Protein AF-A0A498EZ48-F1 (afdb_monomer)

Sequence (146 aa):
IIVFLYNQMVKFIHKWMYNDSATQIIFSLLLPFSCYLIAERIGVSGILAAVSAGMMIGQSKVNRSMPLVRLRTNNIWEMLEFVFNGMVFILLGLQLPGILNFTVGQTGIDHSISLETLLAYVVIIYFSLIAVRLIWLWLMKVGSAT

Radius of gyration: 22.35 Å; Cα contacts (8 Å, |Δi|>4): 51; chains: 1; bounding box: 39×47×64 Å

Secondary structure (DSSP, 8-state):
-HHHHHHHHHHHHHHHS---HHHHHHHHHHHHHHHHHHHHHTTS-HHHHHHHHHHHHHH-GGGGS-HHHHHHHHHHHHHHHHHHHHHHHHHHHHHHHHHHHHHHHHTTT-TT--HHHHHHHHHHHHHHHHHHHHHHHHHHHHHT--

Mean predicted aligned error: 11.54 Å

Nearest PDB structures (foldseek):
  8xq7-assembly1_B  TM=8.149E-01  e=3.031E-01  Strongylocentrotus purpuratus
  8xq4-assembly1_A  TM=7.112E-01  e=5.032E-01  Strongylocentrotus purpuratus

Structure (mmCIF, N/CA/C/O backbone):
data_AF-A0A498EZ48-F1
#
_entry.id   AF-A0A498EZ48-F1
#
loop_
_atom_site.group_PDB
_atom_site.id
_atom_site.type_symbol
_atom_site.label_atom_id
_atom_site.label_alt_id
_atom_site.label_comp_id
_atom_site.label_asym_id
_atom_site.label_entity_id
_atom_site.label_seq_id
_atom_site.pdbx_PDB_ins_code
_atom_site.Cartn_x
_atom_site.Cartn_y
_atom_site.Cartn_z
_atom_site.occupancy
_atom_site.B_iso_or_equiv
_atom_site.auth_seq_id
_atom_site.auth_comp_id
_atom_site.auth_asym_id
_atom_site.auth_atom_id
_atom_site.pdbx_PDB_model_num
ATOM 1 N N . ILE A 1 1 ? -22.309 -5.482 2.441 1.00 61.81 1 ILE A N 1
ATOM 2 C CA . ILE A 1 1 ? -23.104 -6.218 3.461 1.00 61.81 1 ILE A CA 1
ATOM 3 C C . ILE A 1 1 ? -22.223 -7.028 4.407 1.00 61.81 1 ILE A C 1
ATOM 5 O O . ILE A 1 1 ? -22.272 -6.744 5.593 1.00 61.81 1 ILE A O 1
ATOM 9 N N . ILE A 1 2 ? -21.369 -7.934 3.912 1.00 63.12 2 ILE A N 1
ATOM 10 C CA . ILE A 1 2 ? -20.455 -8.757 4.741 1.00 63.12 2 ILE A CA 1
ATOM 11 C C . ILE A 1 2 ? -19.599 -7.889 5.678 1.00 63.12 2 ILE A C 1
ATOM 13 O O . ILE A 1 2 ? -19.605 -8.075 6.891 1.00 63.12 2 ILE A O 1
ATOM 17 N N . VAL A 1 3 ? -18.964 -6.858 5.122 1.00 62.78 3 VAL A N 1
ATOM 18 C CA . VAL A 1 3 ? -18.154 -5.892 5.876 1.00 62.78 3 VAL A CA 1
ATOM 19 C C . VAL A 1 3 ? -18.965 -5.131 6.926 1.00 62.78 3 VAL A C 1
ATOM 21 O O . VAL A 1 3 ? -18.498 -4.904 8.038 1.00 62.78 3 VAL A O 1
ATOM 24 N N . PHE A 1 4 ? -20.199 -4.755 6.589 1.00 64.75 4 PHE A N 1
ATOM 25 C CA . PHE A 1 4 ? -21.075 -4.012 7.488 1.00 64.75 4 PHE A CA 1
ATOM 26 C C . PHE A 1 4 ? -21.515 -4.870 8.679 1.00 64.75 4 PHE A C 1
ATOM 28 O O . PHE A 1 4 ? -21.425 -4.418 9.817 1.00 64.75 4 PHE A O 1
ATOM 35 N N . LEU A 1 5 ? -21.917 -6.120 8.425 1.00 61.97 5 LEU A N 1
ATOM 36 C CA . LEU A 1 5 ? -22.288 -7.087 9.461 1.00 61.97 5 LEU A CA 1
ATOM 37 C C . LEU A 1 5 ? -21.113 -7.407 10.390 1.00 61.97 5 LEU A C 1
ATOM 39 O O . LEU A 1 5 ? -21.273 -7.417 11.608 1.00 61.97 5 LEU A O 1
ATOM 43 N N . TYR A 1 6 ? -19.923 -7.616 9.828 1.00 63.22 6 TYR A N 1
ATOM 44 C CA . TYR A 1 6 ? -18.739 -7.935 10.619 1.00 63.22 6 TYR A CA 1
ATOM 45 C C . TYR A 1 6 ? -18.259 -6.732 11.447 1.00 63.22 6 TYR A C 1
ATOM 47 O O . TYR A 1 6 ? -17.971 -6.869 12.633 1.00 63.22 6 TYR A O 1
ATOM 55 N N . ASN A 1 7 ? -18.258 -5.523 10.874 1.00 63.94 7 ASN A N 1
ATOM 56 C CA . ASN A 1 7 ? -17.933 -4.299 11.612 1.00 63.94 7 ASN A CA 1
ATOM 57 C C . ASN A 1 7 ? -18.960 -4.020 12.728 1.00 63.94 7 ASN A C 1
ATOM 59 O O . ASN A 1 7 ? -18.596 -3.570 13.813 1.00 63.94 7 ASN A O 1
ATOM 63 N N . GLN A 1 8 ? -20.238 -4.349 12.506 1.00 65.38 8 GLN A N 1
ATOM 64 C CA . GLN A 1 8 ? -21.266 -4.291 13.546 1.00 65.38 8 GLN A CA 1
ATOM 65 C C . GLN A 1 8 ? -20.981 -5.290 14.681 1.00 65.38 8 GLN A C 1
ATOM 67 O O . GLN A 1 8 ? -21.083 -4.908 15.846 1.00 65.38 8 GLN A O 1
ATOM 72 N N . MET A 1 9 ? -20.550 -6.523 14.372 1.00 57.41 9 MET A N 1
ATOM 73 C CA . MET A 1 9 ? -20.118 -7.490 15.393 1.00 57.41 9 MET A CA 1
ATOM 74 C C . MET A 1 9 ? -18.893 -7.005 16.171 1.00 57.41 9 MET A C 1
ATOM 76 O O . MET A 1 9 ? -18.895 -7.062 17.396 1.00 57.41 9 MET A O 1
ATOM 80 N N . VAL A 1 10 ? -17.873 -6.466 15.499 1.00 64.38 10 VAL A N 1
ATOM 81 C CA . VAL A 1 10 ? -16.657 -5.973 16.168 1.00 64.38 10 VAL A CA 1
ATOM 82 C C . VAL A 1 10 ? -16.941 -4.758 17.049 1.00 64.38 10 VAL A C 1
ATOM 84 O O . VAL A 1 10 ? -16.365 -4.656 18.131 1.00 64.38 10 VAL A O 1
ATOM 87 N N . LYS A 1 11 ? -17.866 -3.873 16.656 1.00 64.75 11 LYS A N 1
ATOM 88 C CA . LYS A 1 11 ? -18.358 -2.790 17.527 1.00 64.75 11 LYS A CA 1
ATOM 89 C C . LYS A 1 11 ? -19.097 -3.325 18.751 1.00 64.75 11 LYS A C 1
ATOM 91 O O . LYS A 1 11 ? -18.943 -2.779 19.840 1.00 64.75 11 LYS A O 1
ATOM 96 N N . PHE A 1 12 ? -19.881 -4.388 18.582 1.00 63.44 12 PHE A N 1
ATOM 97 C CA . PHE A 1 12 ? -20.588 -5.040 19.683 1.00 63.44 12 PHE A CA 1
ATOM 98 C C . PHE A 1 12 ? -19.609 -5.697 20.668 1.00 63.44 12 PHE A C 1
ATOM 100 O O . PHE A 1 12 ? -19.739 -5.517 21.876 1.00 63.44 12 PHE A O 1
ATOM 107 N N . ILE A 1 13 ? -18.573 -6.359 20.145 1.00 61.41 13 ILE A N 1
ATOM 108 C CA . ILE A 1 13 ? -17.482 -6.962 20.919 1.00 61.41 13 ILE A CA 1
ATOM 109 C C . ILE A 1 13 ? -16.651 -5.883 21.627 1.00 61.41 13 ILE A C 1
ATOM 111 O O . ILE A 1 13 ? -16.371 -6.028 22.807 1.00 61.41 13 ILE A O 1
ATOM 115 N N . HIS A 1 14 ? -16.332 -4.759 20.974 1.00 61.06 14 HIS A N 1
ATOM 116 C CA . HIS A 1 14 ? -15.647 -3.620 21.609 1.00 61.06 14 HIS A CA 1
ATOM 117 C C . HIS A 1 14 ? -16.454 -2.988 22.744 1.00 61.06 14 HIS A C 1
ATOM 119 O O . HIS A 1 14 ? -15.877 -2.476 23.697 1.00 61.06 14 HIS A O 1
ATOM 125 N N . LYS A 1 15 ? -17.788 -3.005 22.650 1.00 61.78 15 LYS A N 1
ATOM 126 C CA . LYS A 1 15 ? -18.659 -2.518 23.725 1.00 61.78 15 LYS A CA 1
ATOM 127 C C . LYS A 1 15 ? -18.676 -3.472 24.927 1.00 61.78 15 LYS A C 1
ATOM 129 O O . LYS A 1 15 ? -18.931 -3.025 26.040 1.00 61.78 15 LYS A O 1
ATOM 134 N N . TRP A 1 16 ? -18.422 -4.761 24.699 1.00 56.22 16 TRP A N 1
ATOM 135 C CA . TRP A 1 16 ? -18.387 -5.805 25.728 1.00 56.22 16 TRP A CA 1
ATOM 136 C C . TRP A 1 16 ? -16.985 -6.068 26.298 1.00 56.22 16 TRP A C 1
ATOM 138 O O . TRP A 1 16 ? -16.865 -6.518 27.434 1.00 56.22 16 TRP A O 1
ATOM 148 N N . MET A 1 17 ? -15.928 -5.785 25.535 1.00 55.75 17 MET A N 1
ATOM 149 C CA . MET A 1 17 ? -14.549 -6.102 25.891 1.00 55.75 17 MET A CA 1
ATOM 150 C C . MET A 1 17 ? -13.818 -4.856 26.395 1.00 55.75 17 MET A C 1
ATOM 152 O O . MET A 1 17 ? -13.615 -3.874 25.684 1.00 55.75 17 MET A O 1
ATOM 156 N N . TYR A 1 18 ? -13.441 -4.914 27.665 1.00 50.88 18 TYR A N 1
ATOM 157 C CA . TYR A 1 18 ? -12.792 -3.851 28.417 1.00 50.88 18 TYR A CA 1
ATOM 158 C C . TYR A 1 18 ? -11.415 -3.462 27.828 1.00 50.88 18 TYR A C 1
ATOM 160 O O . TYR A 1 18 ? -10.454 -4.216 27.907 1.00 50.88 18 TYR A O 1
ATOM 168 N N . ASN A 1 19 ? -11.346 -2.262 27.242 1.00 59.97 19 ASN A N 1
ATOM 169 C CA . ASN A 1 19 ? -10.259 -1.266 27.290 1.00 59.97 19 ASN A CA 1
ATOM 170 C C . ASN A 1 19 ? -8.773 -1.620 27.001 1.00 59.97 19 ASN A C 1
ATOM 172 O O . ASN A 1 19 ? -7.919 -0.774 27.272 1.00 59.97 19 ASN A O 1
ATOM 176 N N . ASP A 1 20 ? -8.417 -2.768 26.415 1.00 67.88 20 ASP A N 1
ATOM 177 C CA . ASP A 1 20 ? -7.022 -3.022 25.998 1.00 67.88 20 ASP A CA 1
ATOM 178 C C . ASP A 1 20 ? -6.742 -2.585 24.546 1.00 67.88 20 ASP A C 1
ATOM 180 O O . ASP A 1 20 ? -7.303 -3.115 23.584 1.00 67.88 20 ASP A O 1
ATOM 184 N N . SER A 1 21 ? -5.817 -1.633 24.387 1.00 67.19 21 SER A N 1
ATOM 185 C CA . SER A 1 21 ? -5.386 -1.079 23.095 1.00 67.19 21 SER A CA 1
ATOM 186 C C . SER A 1 21 ? -4.775 -2.135 22.167 1.00 67.19 21 SER A C 1
ATOM 188 O O . SER A 1 21 ? -4.971 -2.062 20.954 1.00 67.19 21 SER A O 1
ATOM 190 N N . ALA A 1 22 ? -4.055 -3.124 22.711 1.00 72.56 22 ALA A N 1
ATOM 191 C CA . ALA A 1 22 ? -3.423 -4.175 21.909 1.00 72.56 22 ALA A CA 1
ATOM 192 C C . ALA A 1 22 ? -4.470 -5.045 21.203 1.00 72.56 22 ALA A C 1
ATOM 194 O O . ALA A 1 22 ? -4.350 -5.348 20.015 1.00 72.56 22 ALA A O 1
ATOM 195 N N . THR A 1 23 ? -5.550 -5.363 21.914 1.00 74.56 23 THR A N 1
ATOM 196 C CA . THR A 1 23 ? -6.662 -6.139 21.368 1.00 74.56 23 THR A CA 1
ATOM 197 C C . THR A 1 23 ? -7.349 -5.378 20.230 1.00 74.56 23 THR A C 1
ATOM 199 O O . THR A 1 23 ? -7.590 -5.952 19.169 1.00 74.56 23 THR A O 1
ATOM 202 N N . GLN A 1 24 ? -7.576 -4.067 20.379 1.00 71.44 24 GLN A N 1
ATOM 203 C CA . GLN A 1 24 ? -8.184 -3.249 19.317 1.00 71.44 24 GLN A CA 1
ATOM 204 C C . GLN A 1 24 ? -7.360 -3.260 18.023 1.00 71.44 24 GLN A C 1
ATOM 206 O O . GLN A 1 24 ? -7.918 -3.396 16.934 1.00 71.44 24 GLN A O 1
ATOM 211 N N . ILE A 1 25 ? -6.033 -3.160 18.139 1.00 75.25 25 ILE A N 1
ATOM 212 C CA . ILE A 1 25 ? -5.110 -3.215 17.000 1.00 75.25 25 ILE A CA 1
ATOM 213 C C . ILE A 1 25 ? -5.208 -4.568 16.291 1.00 75.25 25 ILE A C 1
ATOM 215 O O . ILE A 1 25 ? -5.363 -4.606 15.070 1.00 75.25 25 ILE A O 1
ATOM 219 N N . ILE A 1 26 ? -5.160 -5.673 17.042 1.00 80.38 26 ILE A N 1
ATOM 220 C CA . ILE A 1 26 ? -5.228 -7.025 16.472 1.00 80.38 26 ILE A CA 1
ATOM 221 C C . ILE A 1 26 ? -6.543 -7.219 15.711 1.00 80.38 26 ILE A C 1
ATOM 223 O O . ILE A 1 26 ? -6.526 -7.676 14.571 1.00 80.38 26 ILE A O 1
ATOM 227 N N . PHE A 1 27 ? -7.680 -6.815 16.285 1.00 77.31 27 PHE A N 1
ATOM 228 C CA . PHE A 1 27 ? -8.972 -6.896 15.594 1.00 77.31 27 PHE A CA 1
ATOM 229 C C . PHE A 1 27 ? -9.038 -6.002 14.353 1.00 77.31 27 PHE A C 1
ATOM 231 O O . PHE A 1 27 ? -9.623 -6.406 13.349 1.00 77.31 27 PHE A O 1
ATOM 238 N N . SER A 1 28 ? -8.427 -4.817 14.401 1.00 76.38 28 SER A N 1
ATOM 239 C CA . SER A 1 28 ? -8.350 -3.901 13.259 1.00 76.38 28 SER A CA 1
ATOM 240 C C . SER A 1 28 ? -7.578 -4.517 12.087 1.00 76.38 28 SER A C 1
ATOM 242 O O . SER A 1 28 ? -8.004 -4.399 10.939 1.00 76.38 28 SER A O 1
ATOM 244 N N . LEU A 1 29 ? -6.502 -5.256 12.377 1.00 82.88 29 LEU A N 1
ATOM 245 C CA . LEU A 1 29 ? -5.737 -5.999 11.373 1.00 82.88 29 LEU A CA 1
ATOM 246 C C . LEU A 1 29 ? -6.462 -7.250 10.889 1.00 82.88 29 LEU A C 1
ATOM 248 O O . LEU A 1 29 ? -6.438 -7.543 9.701 1.00 82.88 29 LEU A O 1
ATOM 252 N N . LEU A 1 30 ? -7.134 -7.977 11.778 1.00 85.88 30 LEU A N 1
ATOM 253 C CA . LEU A 1 30 ? -7.802 -9.241 11.462 1.00 85.88 30 LEU A CA 1
ATOM 254 C C . LEU A 1 30 ? -9.095 -9.046 10.649 1.00 85.88 30 LEU A C 1
ATOM 256 O O . LEU A 1 30 ? -9.532 -9.955 9.939 1.00 85.88 30 LEU A O 1
ATOM 260 N N . LEU A 1 31 ? -9.707 -7.861 10.726 1.00 83.25 31 LEU A N 1
ATOM 261 C CA . LEU A 1 31 ? -10.983 -7.542 10.084 1.00 83.25 31 LEU A CA 1
ATOM 262 C C . LEU A 1 31 ? -10.932 -7.591 8.539 1.00 83.25 31 LEU A C 1
ATOM 264 O O . LEU A 1 31 ? -11.769 -8.296 7.963 1.00 83.25 31 LEU A O 1
ATOM 268 N N . PRO A 1 32 ? -9.967 -6.950 7.848 1.00 86.06 32 PRO A N 1
ATOM 269 C CA . PRO A 1 32 ? -9.786 -7.100 6.402 1.00 86.06 32 PRO A CA 1
ATOM 270 C C . PRO A 1 32 ? -9.565 -8.554 5.961 1.00 86.06 32 PRO A C 1
ATOM 272 O O . PRO A 1 32 ? -10.221 -9.008 5.024 1.00 86.06 32 PRO A O 1
ATOM 275 N N . PHE A 1 33 ? -8.707 -9.308 6.662 1.00 88.50 33 PHE A N 1
ATOM 276 C CA . PHE A 1 33 ? -8.412 -10.711 6.328 1.00 88.50 33 PHE A CA 1
ATOM 277 C C . PHE A 1 33 ? -9.623 -11.627 6.518 1.00 88.50 33 PHE A C 1
ATOM 279 O O . PHE A 1 33 ? -9.891 -12.496 5.691 1.00 88.50 33 PHE A O 1
ATOM 286 N N . SER A 1 34 ? -10.402 -11.406 7.575 1.00 88.75 34 SER A N 1
ATOM 287 C CA . SER A 1 34 ? -11.628 -12.173 7.812 1.00 88.75 34 SER A CA 1
ATOM 288 C C . SER A 1 34 ? -12.658 -11.913 6.715 1.00 88.75 34 SER A C 1
ATOM 290 O O . SER A 1 34 ? -13.246 -12.851 6.181 1.00 88.75 34 SER A O 1
ATOM 292 N N . CYS A 1 35 ? -12.836 -10.647 6.320 1.00 87.94 35 CYS A N 1
ATOM 293 C CA . CYS A 1 35 ? -13.738 -10.286 5.225 1.00 87.94 35 CYS A CA 1
ATOM 294 C C . CYS A 1 35 ? -13.301 -10.904 3.892 1.00 87.94 35 CYS A C 1
ATOM 296 O O . CYS A 1 35 ? -14.162 -11.368 3.146 1.00 87.94 35 CYS A O 1
ATOM 298 N N . TYR A 1 36 ? -11.992 -10.950 3.617 1.00 90.50 36 TYR A N 1
ATOM 299 C CA . TYR A 1 36 ? -11.436 -11.614 2.437 1.00 90.50 36 TYR A CA 1
ATOM 300 C C . TYR A 1 36 ? -11.841 -13.093 2.380 1.00 90.50 36 TYR A C 1
ATOM 302 O O . TYR A 1 36 ? -12.466 -13.527 1.413 1.00 90.50 36 TYR A O 1
ATOM 310 N N . LEU A 1 37 ? -11.547 -13.851 3.443 1.00 91.38 37 LEU A N 1
ATOM 311 C CA . LEU A 1 37 ? -11.792 -15.296 3.488 1.00 91.38 37 LEU A CA 1
ATOM 312 C C . LEU A 1 37 ? -13.285 -15.637 3.415 1.00 91.38 37 LEU A C 1
ATOM 314 O O . LEU A 1 37 ? -13.674 -16.607 2.765 1.00 91.38 37 LEU A O 1
ATOM 318 N N . ILE A 1 38 ? -14.131 -14.845 4.079 1.00 88.69 38 ILE A N 1
ATOM 319 C CA . ILE A 1 38 ? -15.587 -15.025 4.032 1.00 88.69 38 ILE A CA 1
ATOM 320 C C . ILE A 1 38 ? -16.106 -14.766 2.615 1.00 88.69 38 ILE A C 1
ATOM 322 O O . ILE A 1 38 ? -16.941 -15.521 2.122 1.00 88.69 38 ILE A O 1
ATOM 326 N N . ALA A 1 39 ? -15.618 -13.715 1.955 1.00 90.88 39 ALA A N 1
ATOM 327 C CA . ALA A 1 39 ? -16.046 -13.370 0.607 1.00 90.88 39 ALA A CA 1
ATOM 328 C C . ALA A 1 39 ? -15.638 -14.434 -0.422 1.00 90.88 39 ALA A C 1
ATOM 330 O O . ALA A 1 39 ? -16.482 -14.837 -1.223 1.00 90.88 39 ALA A O 1
ATOM 331 N N . GLU A 1 40 ? -14.415 -14.965 -0.347 1.00 91.88 40 GLU A N 1
ATOM 332 C CA . GLU A 1 40 ? -14.000 -16.054 -1.241 1.00 91.88 40 GLU A CA 1
ATOM 333 C C . GLU A 1 40 ? -14.850 -17.315 -1.067 1.00 91.88 40 GLU A C 1
ATOM 335 O O . GLU A 1 40 ? -15.247 -17.928 -2.056 1.00 91.88 40 GLU A O 1
ATOM 340 N N . ARG A 1 41 ? -15.219 -17.671 0.170 1.00 92.38 41 ARG A N 1
ATOM 341 C CA . ARG A 1 41 ? -16.098 -18.827 0.426 1.00 92.38 41 ARG A CA 1
ATOM 342 C C . ARG A 1 41 ? -17.493 -18.687 -0.183 1.00 92.38 41 ARG A C 1
ATOM 344 O O . ARG A 1 41 ? -18.140 -19.697 -0.432 1.00 92.38 41 ARG A O 1
ATOM 351 N N . ILE A 1 42 ? -17.960 -17.459 -0.393 1.00 91.31 42 ILE A N 1
ATOM 352 C CA . ILE A 1 42 ? -19.281 -17.157 -0.964 1.00 91.31 42 ILE A CA 1
ATOM 353 C C . ILE A 1 42 ? -19.174 -16.903 -2.486 1.00 91.31 42 ILE A C 1
ATOM 355 O O . ILE A 1 42 ? -20.176 -16.656 -3.149 1.00 91.31 42 ILE A O 1
ATOM 359 N N . GLY A 1 43 ? -17.971 -16.993 -3.070 1.00 91.00 43 GLY A N 1
ATOM 360 C CA . GLY A 1 43 ? -17.748 -16.804 -4.507 1.00 91.00 43 GLY A CA 1
ATOM 361 C C . GLY A 1 43 ? -17.783 -15.341 -4.962 1.00 91.00 43 GLY A C 1
ATOM 362 O O . GLY A 1 43 ? -17.978 -15.067 -6.144 1.00 91.00 43 GLY A O 1
ATOM 363 N N . VAL A 1 44 ? -17.606 -14.390 -4.042 1.00 92.62 44 VAL A N 1
ATOM 364 C CA . VAL A 1 44 ? -17.480 -12.953 -4.343 1.00 92.62 44 VAL A CA 1
ATOM 365 C C . VAL A 1 44 ? -16.030 -12.491 -4.201 1.00 92.62 44 VAL A C 1
ATOM 367 O O . VAL A 1 44 ? -15.201 -13.160 -3.591 1.00 92.62 44 VAL A O 1
ATOM 370 N N . SER A 1 45 ? -15.703 -11.325 -4.767 1.00 92.88 45 SER A N 1
ATOM 371 C CA . SER A 1 45 ? -14.336 -10.791 -4.739 1.00 92.88 45 SER A CA 1
ATOM 372 C C . SER A 1 45 ? -13.853 -10.519 -3.307 1.00 92.88 45 SER A C 1
ATOM 374 O O . SER A 1 45 ? -14.266 -9.543 -2.670 1.00 92.88 45 SER A O 1
ATOM 376 N N . GLY A 1 46 ? -12.930 -11.359 -2.825 1.00 89.75 46 GLY A N 1
ATOM 377 C CA . GLY A 1 46 ? -12.274 -11.196 -1.525 1.00 89.75 46 GLY A CA 1
ATOM 378 C C . GLY A 1 46 ? -11.503 -9.883 -1.408 1.00 89.75 46 GLY A C 1
ATOM 379 O O . GLY A 1 46 ? -11.550 -9.220 -0.373 1.00 89.75 46 GLY A O 1
ATOM 380 N N . ILE A 1 47 ? -10.869 -9.453 -2.500 1.00 92.56 47 ILE A N 1
ATOM 381 C CA . ILE A 1 47 ? -10.085 -8.213 -2.565 1.00 92.56 47 ILE A CA 1
ATOM 382 C C . ILE A 1 47 ? -10.995 -6.998 -2.343 1.00 92.56 47 ILE A C 1
ATOM 384 O O . ILE A 1 47 ? -10.717 -6.164 -1.483 1.00 92.56 47 ILE A O 1
ATOM 388 N N . LEU A 1 48 ? -12.129 -6.922 -3.051 1.00 91.38 48 LEU A N 1
ATOM 389 C CA . LEU A 1 48 ? -13.093 -5.828 -2.877 1.00 91.38 48 LEU A CA 1
ATOM 390 C C . LEU A 1 48 ? -13.733 -5.840 -1.477 1.00 91.38 48 LEU A C 1
ATOM 392 O O . LEU A 1 48 ? -13.991 -4.778 -0.900 1.00 91.38 48 LEU A O 1
ATOM 396 N N . ALA A 1 49 ? -13.954 -7.022 -0.894 1.00 90.31 49 ALA A N 1
ATOM 397 C CA . ALA A 1 49 ? -14.430 -7.152 0.481 1.00 90.31 49 ALA A CA 1
ATOM 398 C C . ALA A 1 49 ? -13.405 -6.625 1.502 1.00 90.31 49 ALA A C 1
ATOM 400 O O . ALA A 1 49 ? -13.772 -5.874 2.403 1.00 90.31 49 ALA A O 1
ATOM 401 N N . ALA A 1 50 ? -12.119 -6.943 1.343 1.00 89.62 50 ALA A N 1
ATOM 402 C CA . ALA A 1 50 ? -11.058 -6.424 2.207 1.00 89.62 50 ALA A CA 1
ATOM 403 C C . ALA A 1 50 ? -10.881 -4.899 2.070 1.00 89.62 50 ALA A C 1
ATOM 405 O O . ALA A 1 50 ? -10.776 -4.198 3.078 1.00 89.62 50 ALA A O 1
ATOM 406 N N . VAL A 1 51 ? -10.915 -4.361 0.844 1.00 89.62 51 VAL A N 1
ATOM 407 C CA . VAL A 1 51 ? -10.794 -2.911 0.587 1.00 89.62 51 VAL A CA 1
ATOM 408 C C . VAL A 1 51 ? -11.961 -2.142 1.201 1.00 89.62 51 VAL A C 1
ATOM 410 O O . VAL A 1 51 ? -11.756 -1.148 1.899 1.00 89.62 51 VAL A O 1
ATOM 413 N N . SER A 1 52 ? -13.191 -2.619 1.003 1.00 87.50 52 SER A N 1
ATOM 414 C CA . SER A 1 52 ? -14.368 -1.993 1.615 1.00 87.50 52 SER A CA 1
ATOM 415 C C . SER A 1 52 ? -14.328 -2.064 3.146 1.00 87.50 52 SER A C 1
ATOM 417 O O . SER A 1 52 ? -14.768 -1.123 3.806 1.00 87.50 52 SER A O 1
ATOM 419 N N . ALA A 1 53 ? -13.733 -3.114 3.719 1.00 84.56 53 ALA A N 1
ATOM 420 C CA . ALA A 1 53 ? -13.466 -3.219 5.151 1.00 84.56 53 ALA A CA 1
ATOM 421 C C . ALA A 1 53 ? -12.474 -2.165 5.655 1.00 84.56 53 ALA A C 1
ATOM 423 O O . ALA A 1 53 ? -12.783 -1.463 6.621 1.00 84.56 53 ALA A O 1
ATOM 424 N N . GLY A 1 54 ? -11.353 -1.970 4.956 1.00 80.00 54 GLY A N 1
ATOM 425 C CA . GLY A 1 54 ? -10.398 -0.894 5.243 1.00 80.00 54 GLY A CA 1
ATOM 426 C C . GLY A 1 54 ? -11.028 0.501 5.154 1.00 80.00 54 GLY A C 1
ATOM 427 O O . GLY A 1 54 ? -10.906 1.300 6.084 1.00 80.00 54 GLY A O 1
ATOM 428 N N . MET A 1 55 ? -11.800 0.774 4.096 1.00 82.56 55 MET A N 1
ATOM 429 C CA . MET A 1 55 ? -12.541 2.036 3.948 1.00 82.56 55 MET A CA 1
ATOM 430 C C . MET A 1 55 ? -13.525 2.271 5.102 1.00 82.56 55 MET A C 1
ATOM 432 O O . MET A 1 55 ? -13.675 3.394 5.588 1.00 82.56 55 MET A O 1
ATOM 436 N N . MET A 1 56 ? -14.194 1.216 5.570 1.00 77.81 56 MET A N 1
ATOM 437 C CA . MET A 1 56 ? -15.159 1.314 6.662 1.00 77.81 56 MET A CA 1
ATOM 438 C C . MET A 1 56 ? -14.485 1.518 8.029 1.00 77.81 56 MET A C 1
ATOM 440 O O . MET A 1 56 ? -15.055 2.208 8.877 1.00 77.81 56 MET A O 1
ATOM 444 N N . ILE A 1 57 ? -13.277 0.975 8.239 1.00 72.50 57 ILE A N 1
ATOM 445 C CA . ILE A 1 57 ? -12.435 1.280 9.409 1.00 72.50 57 ILE A CA 1
ATOM 446 C C . ILE A 1 57 ? -12.044 2.763 9.389 1.00 72.50 57 ILE A C 1
ATOM 448 O O . ILE A 1 57 ? -12.273 3.456 10.381 1.00 72.50 57 ILE A O 1
ATOM 452 N N . GLY A 1 58 ? -11.542 3.267 8.254 1.00 67.62 58 GLY A N 1
ATOM 453 C CA . GLY A 1 58 ? -11.103 4.661 8.102 1.00 67.62 58 GLY A CA 1
ATOM 454 C C . GLY A 1 58 ? -12.210 5.697 8.338 1.00 67.62 58 GLY A C 1
ATOM 455 O O . GLY A 1 58 ? -11.951 6.773 8.873 1.00 67.62 58 GLY A O 1
ATOM 456 N N . GLN A 1 59 ? -13.467 5.363 8.019 1.00 65.00 59 GLN A N 1
ATOM 457 C CA . GLN A 1 59 ? -14.621 6.232 8.292 1.00 65.00 59 GLN A CA 1
ATOM 458 C C . GLN A 1 59 ? -15.171 6.132 9.726 1.00 65.00 59 GLN A C 1
ATOM 460 O O . GLN A 1 59 ? -15.963 6.978 10.156 1.00 65.00 59 GLN A O 1
ATOM 465 N N . SER A 1 60 ? -14.792 5.106 10.489 1.00 59.88 60 SER A N 1
ATOM 466 C CA . SER A 1 60 ? -15.348 4.864 11.818 1.00 59.88 60 SER A CA 1
ATOM 467 C C . SER A 1 60 ? -14.761 5.863 12.827 1.00 59.88 60 SER A C 1
ATOM 469 O O . SER A 1 60 ? -13.673 5.676 13.362 1.00 59.88 60 SER A O 1
ATOM 471 N N . LYS A 1 61 ? -15.515 6.927 13.147 1.00 50.97 61 LYS A N 1
ATOM 472 C CA . LYS A 1 61 ? -15.190 7.978 14.146 1.00 50.97 61 LYS A CA 1
ATOM 473 C C . LYS A 1 61 ? -15.047 7.476 15.603 1.00 50.97 61 LYS A C 1
ATOM 475 O O . LYS A 1 61 ? -15.079 8.280 16.533 1.00 50.97 61 LYS A O 1
ATOM 480 N N . VAL A 1 62 ? -14.904 6.168 15.820 1.00 51.22 62 VAL A N 1
ATOM 481 C CA . VAL A 1 62 ? -14.890 5.501 17.137 1.00 51.22 62 VAL A CA 1
ATOM 482 C C . VAL A 1 62 ? -13.710 5.959 18.008 1.00 51.22 62 VAL A C 1
ATOM 484 O O . VAL A 1 62 ? -13.795 5.911 19.228 1.00 51.22 62 VAL A O 1
ATOM 487 N N . ASN A 1 63 ? -12.656 6.525 17.415 1.00 49.16 63 ASN A N 1
ATOM 488 C CA . ASN A 1 63 ? -11.450 6.937 18.136 1.00 49.16 63 ASN A CA 1
ATOM 489 C C . ASN A 1 63 ? -11.489 8.370 18.721 1.00 49.16 63 ASN A C 1
ATOM 491 O O . ASN A 1 63 ? -10.447 8.940 19.041 1.00 49.16 63 ASN A O 1
ATOM 495 N N . ARG A 1 64 ? -12.666 9.008 18.842 1.00 47.97 64 ARG A N 1
ATOM 496 C CA . ARG A 1 64 ? -12.765 10.375 19.401 1.00 47.97 64 ARG A CA 1
ATOM 497 C C . ARG A 1 64 ? -12.653 10.458 20.928 1.00 47.97 64 ARG A C 1
ATOM 499 O O . ARG A 1 64 ? -12.557 11.569 21.434 1.00 47.97 64 ARG A O 1
ATOM 506 N N . SER A 1 65 ? -12.642 9.340 21.660 1.00 47.03 65 SER A N 1
ATOM 507 C CA . SER A 1 65 ? -12.838 9.393 23.117 1.00 47.03 65 SER A CA 1
ATOM 508 C C . SER A 1 65 ? -11.572 9.353 23.989 1.00 47.03 65 SER A C 1
ATOM 510 O O . SER A 1 65 ? -11.693 9.694 25.161 1.00 47.03 65 SER A O 1
ATOM 512 N N . MET A 1 66 ? -10.378 8.981 23.494 1.00 50.91 66 MET A N 1
ATOM 513 C CA . MET A 1 66 ? -9.157 8.928 24.333 1.00 50.91 66 MET A CA 1
ATOM 514 C C . MET A 1 66 ? -7.855 9.271 23.563 1.00 50.91 66 MET A C 1
ATOM 516 O O . MET A 1 66 ? -7.453 8.518 22.674 1.00 50.91 66 MET A O 1
ATOM 520 N N . PRO A 1 67 ? -7.147 10.371 23.906 1.00 52.50 67 PRO A N 1
ATOM 521 C CA . PRO A 1 67 ? -5.942 10.837 23.199 1.00 52.50 67 PRO A CA 1
ATOM 522 C C . PRO A 1 67 ? -4.757 9.853 23.169 1.00 52.50 67 PRO A C 1
ATOM 524 O O . PRO A 1 67 ? -4.041 9.793 22.174 1.00 52.50 67 PRO A O 1
ATOM 527 N N . LEU A 1 68 ? -4.558 9.057 24.226 1.00 51.59 68 LEU A N 1
ATOM 528 C CA . LEU A 1 68 ? -3.403 8.152 24.366 1.00 51.59 68 LEU A CA 1
ATOM 529 C C . LEU A 1 68 ? -3.517 6.868 23.518 1.00 51.59 68 LEU A C 1
ATOM 531 O O . LEU A 1 68 ? -2.506 6.350 23.049 1.00 51.59 68 LEU A O 1
ATOM 535 N N . VAL A 1 69 ? -4.738 6.389 23.249 1.00 52.25 69 VAL A N 1
ATOM 536 C CA . VAL A 1 69 ? -4.992 5.190 22.421 1.00 52.25 69 VAL A CA 1
ATOM 537 C C . VAL A 1 69 ? -4.864 5.502 20.915 1.00 52.25 69 VAL A C 1
ATOM 539 O O . VAL A 1 69 ? -4.475 4.636 20.124 1.00 52.25 69 VAL A O 1
ATOM 542 N N . ARG A 1 70 ? -5.083 6.767 20.507 1.00 54.34 70 ARG A N 1
ATOM 543 C CA . ARG A 1 70 ? -4.880 7.250 19.121 1.00 54.34 70 ARG A CA 1
ATOM 544 C C . ARG A 1 70 ? -3.426 7.158 18.666 1.00 54.34 70 ARG A C 1
ATOM 546 O O . ARG A 1 70 ? -3.173 6.671 17.569 1.00 54.34 70 ARG A O 1
ATOM 553 N N . LEU A 1 71 ? -2.488 7.602 19.506 1.00 54.81 71 LEU A N 1
ATOM 554 C CA . LEU A 1 71 ? -1.067 7.674 19.146 1.00 54.81 71 LEU A CA 1
ATOM 555 C C . LEU A 1 71 ? -0.471 6.285 18.881 1.00 54.81 71 LEU A C 1
ATOM 557 O O . LEU A 1 71 ? 0.289 6.109 17.937 1.00 54.81 71 LEU A O 1
ATOM 561 N N . ARG A 1 72 ? -0.864 5.270 19.658 1.00 54.78 72 ARG A N 1
ATOM 562 C CA . ARG A 1 72 ? -0.347 3.904 19.485 1.00 54.78 72 ARG A CA 1
ATOM 563 C C . ARG A 1 72 ? -0.957 3.173 18.282 1.00 54.78 72 ARG A C 1
ATOM 565 O O . ARG A 1 72 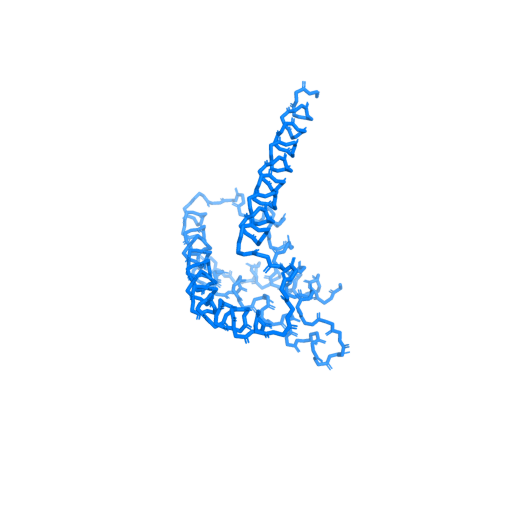? -0.269 2.378 17.653 1.00 54.78 72 ARG A O 1
ATOM 572 N N . THR A 1 73 ? -2.217 3.451 17.946 1.00 59.62 73 THR A N 1
ATOM 573 C CA . THR A 1 73 ? -2.903 2.793 16.820 1.00 59.62 73 THR A CA 1
ATOM 574 C C . THR A 1 73 ? -2.445 3.344 15.466 1.00 59.62 73 THR A C 1
ATOM 576 O O . THR A 1 73 ? -2.254 2.565 14.537 1.00 59.62 73 THR A O 1
ATOM 579 N N . ASN A 1 74 ? -2.215 4.657 15.352 1.00 69.00 74 ASN A N 1
ATOM 580 C CA . ASN A 1 74 ? -1.741 5.270 14.104 1.00 69.00 74 ASN A CA 1
ATOM 581 C C . ASN A 1 74 ? -0.334 4.793 13.718 1.00 69.00 74 ASN A C 1
ATOM 583 O O . ASN A 1 74 ? -0.110 4.445 12.564 1.00 69.00 74 ASN A O 1
ATOM 587 N N . ASN A 1 75 ? 0.570 4.668 14.695 1.00 78.81 75 ASN A N 1
ATOM 588 C CA . ASN A 1 75 ? 1.945 4.228 14.446 1.00 78.81 75 ASN A CA 1
ATOM 589 C C . ASN A 1 75 ? 2.029 2.843 13.783 1.00 78.81 75 ASN A C 1
ATOM 591 O O . ASN A 1 75 ? 2.946 2.584 13.011 1.00 78.81 75 ASN A O 1
ATOM 595 N N . ILE A 1 76 ? 1.089 1.938 14.072 1.00 80.75 76 ILE A N 1
ATOM 596 C CA . ILE A 1 76 ? 1.093 0.593 13.479 1.00 80.75 76 ILE A CA 1
ATOM 597 C C . ILE A 1 76 ? 0.652 0.636 12.020 1.00 80.75 76 ILE A C 1
ATOM 599 O O . ILE A 1 76 ? 1.241 -0.056 11.194 1.00 80.75 76 ILE A O 1
ATOM 603 N N . TRP A 1 77 ? -0.344 1.459 11.694 1.00 81.25 77 TRP A N 1
ATOM 604 C CA . TRP A 1 77 ? -0.754 1.663 10.307 1.00 81.25 77 TRP A CA 1
ATOM 605 C C . TRP A 1 77 ? 0.351 2.329 9.493 1.00 81.25 77 TRP A C 1
ATOM 607 O O . TRP A 1 77 ? 0.668 1.833 8.420 1.00 81.25 77 TRP A O 1
ATOM 617 N N . GLU A 1 78 ? 1.014 3.351 10.036 1.00 85.88 78 GLU A N 1
ATOM 618 C CA . GLU A 1 78 ? 2.170 3.986 9.389 1.00 85.88 78 GLU A CA 1
ATOM 619 C C . GLU A 1 78 ? 3.326 2.995 9.180 1.00 85.88 78 GLU A C 1
ATOM 621 O O . GLU A 1 78 ? 3.915 2.941 8.101 1.00 85.88 78 GLU A O 1
ATOM 626 N N . MET A 1 79 ? 3.619 2.149 10.176 1.00 90.62 79 MET A N 1
ATOM 627 C CA . MET A 1 79 ? 4.626 1.092 10.050 1.00 90.62 79 MET A CA 1
ATOM 628 C C . MET A 1 79 ? 4.248 0.074 8.964 1.00 90.62 79 MET A C 1
ATOM 630 O O . MET A 1 79 ? 5.101 -0.319 8.169 1.00 90.62 79 MET A O 1
ATOM 634 N N . LEU A 1 80 ? 2.985 -0.356 8.906 1.00 89.81 80 LEU A N 1
ATOM 635 C CA . LEU A 1 80 ? 2.510 -1.288 7.881 1.00 89.81 80 LEU A CA 1
ATOM 636 C C . LEU A 1 80 ? 2.529 -0.667 6.488 1.00 89.81 80 LEU A C 1
ATOM 638 O O . LEU A 1 80 ? 2.969 -1.320 5.547 1.00 89.81 80 LEU A O 1
ATOM 642 N N . GLU A 1 81 ? 2.101 0.586 6.349 1.00 90.75 81 GLU A N 1
ATOM 643 C CA . GLU A 1 81 ? 2.190 1.333 5.094 1.00 90.75 81 GLU A CA 1
ATOM 644 C C . GLU A 1 81 ? 3.640 1.459 4.637 1.00 90.75 81 GLU A C 1
ATOM 646 O O . GLU A 1 81 ? 3.932 1.233 3.464 1.00 90.75 81 GLU A O 1
ATOM 651 N N . PHE A 1 82 ? 4.566 1.757 5.548 1.00 93.19 82 PHE A N 1
ATOM 652 C CA . PHE A 1 82 ? 5.991 1.808 5.238 1.00 93.19 82 PHE A CA 1
ATOM 653 C C . PHE A 1 82 ? 6.514 0.454 4.741 1.00 93.19 82 PHE A C 1
ATOM 655 O O . PHE A 1 82 ? 7.162 0.383 3.696 1.00 93.19 82 PHE A O 1
ATOM 662 N N . VAL A 1 83 ? 6.186 -0.629 5.448 1.00 95.62 83 VAL A N 1
ATOM 663 C CA . VAL A 1 83 ? 6.622 -1.988 5.105 1.00 95.62 83 VAL A CA 1
ATOM 664 C C . VAL A 1 83 ? 6.021 -2.458 3.776 1.00 95.62 83 VAL A C 1
ATOM 666 O O . VAL A 1 83 ? 6.750 -2.978 2.931 1.00 95.62 83 VAL A O 1
ATOM 669 N N . PHE A 1 84 ? 4.723 -2.249 3.543 1.00 94.69 84 PHE A N 1
ATOM 670 C CA . PHE A 1 84 ? 4.073 -2.627 2.286 1.00 94.69 84 PHE A CA 1
ATOM 671 C C . PHE A 1 84 ? 4.561 -1.793 1.105 1.00 94.69 84 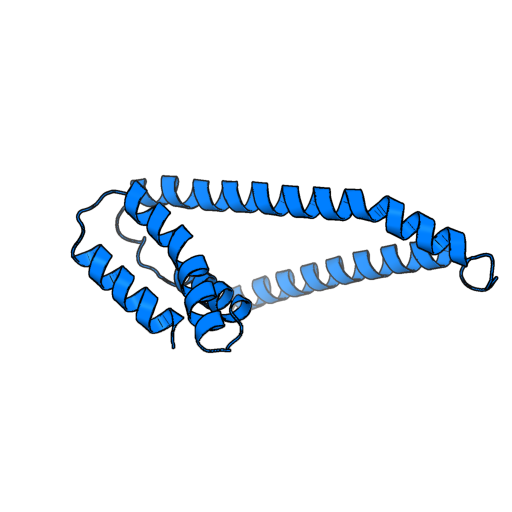PHE A C 1
ATOM 673 O O . PHE A 1 84 ? 4.852 -2.364 0.056 1.00 94.69 84 PHE A O 1
ATOM 680 N N . ASN A 1 85 ? 4.723 -0.476 1.267 1.00 95.75 85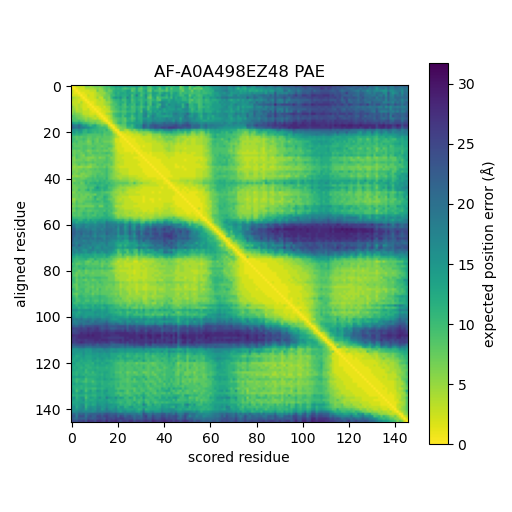 ASN A N 1
ATOM 681 C CA . ASN A 1 85 ? 5.315 0.354 0.217 1.00 95.75 85 ASN A CA 1
ATOM 682 C C . ASN A 1 85 ? 6.749 -0.096 -0.085 1.00 95.75 85 ASN A C 1
ATOM 684 O O . ASN A 1 85 ? 7.093 -0.282 -1.249 1.00 95.75 85 ASN A O 1
ATOM 688 N N . GLY A 1 86 ? 7.56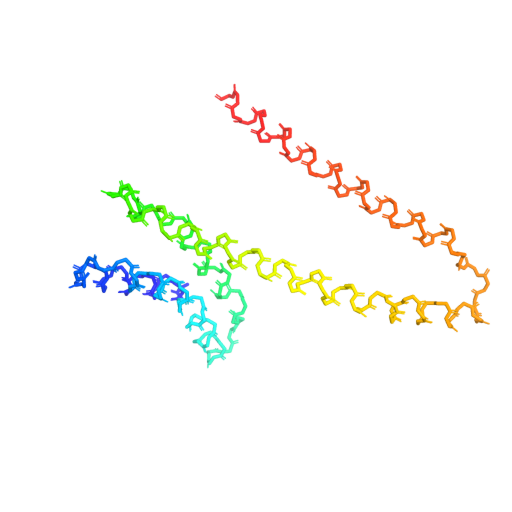1 -0.350 0.947 1.00 96.31 86 GLY A N 1
ATOM 689 C CA . GLY A 1 86 ? 8.911 -0.890 0.793 1.00 96.31 86 GLY A CA 1
ATOM 690 C C . GLY A 1 86 ? 8.929 -2.209 0.016 1.00 96.31 86 GLY A C 1
ATOM 691 O O . GLY A 1 86 ? 9.698 -2.349 -0.932 1.00 96.31 86 GLY A O 1
ATOM 692 N N . MET A 1 87 ? 8.034 -3.146 0.346 1.00 97.06 87 MET A N 1
ATOM 693 C CA . MET A 1 87 ? 7.885 -4.403 -0.394 1.00 97.06 87 MET A CA 1
ATOM 694 C C . MET A 1 87 ? 7.503 -4.180 -1.860 1.00 97.06 87 MET A C 1
ATOM 696 O O . MET A 1 87 ? 8.120 -4.781 -2.736 1.00 97.06 87 MET A O 1
ATOM 700 N N . VAL A 1 88 ? 6.531 -3.310 -2.149 1.00 96.06 88 VAL A N 1
ATOM 701 C CA . VAL A 1 88 ? 6.130 -2.995 -3.531 1.00 96.06 88 VAL A CA 1
ATOM 702 C C . VAL A 1 88 ? 7.304 -2.409 -4.317 1.00 96.06 88 VAL A C 1
ATOM 704 O O . VAL A 1 88 ? 7.557 -2.848 -5.437 1.00 96.06 88 VAL A O 1
ATOM 707 N N . PHE A 1 89 ? 8.071 -1.487 -3.730 1.00 95.50 89 PHE A N 1
ATOM 708 C CA . PHE A 1 89 ? 9.260 -0.930 -4.379 1.00 95.50 89 PHE A CA 1
ATOM 709 C C . PHE A 1 89 ? 10.339 -1.982 -4.640 1.00 95.50 89 PHE A C 1
ATOM 711 O O . PHE A 1 89 ? 10.914 -1.991 -5.726 1.00 95.50 89 PHE A O 1
ATOM 718 N N . ILE A 1 90 ? 10.592 -2.891 -3.692 1.00 96.44 90 ILE A N 1
ATOM 719 C CA . ILE A 1 90 ? 11.555 -3.986 -3.877 1.00 96.44 90 ILE A CA 1
ATOM 720 C C . ILE A 1 90 ? 11.098 -4.923 -4.999 1.00 96.44 90 ILE A C 1
ATOM 722 O O . ILE A 1 90 ? 11.897 -5.272 -5.864 1.00 96.44 90 ILE A O 1
ATOM 726 N N . LEU A 1 91 ? 9.818 -5.303 -5.020 1.00 95.88 91 LEU A N 1
ATOM 727 C CA . LEU A 1 91 ? 9.262 -6.184 -6.049 1.00 95.88 91 LEU A CA 1
ATOM 728 C C . LEU A 1 91 ? 9.345 -5.549 -7.440 1.00 95.88 91 LEU A C 1
ATOM 730 O O . LEU A 1 91 ? 9.817 -6.194 -8.375 1.00 95.88 91 LEU A O 1
ATOM 734 N N . LEU A 1 92 ? 8.942 -4.283 -7.575 1.00 93.56 92 LEU A N 1
ATOM 735 C CA . LEU A 1 92 ? 9.041 -3.551 -8.840 1.00 93.56 92 LEU A CA 1
ATOM 736 C C . LEU A 1 92 ? 10.501 -3.360 -9.266 1.00 93.56 92 LEU A C 1
ATOM 738 O O . LEU A 1 92 ? 10.829 -3.556 -10.433 1.00 93.56 92 LEU A O 1
ATOM 742 N N . GLY A 1 93 ? 11.389 -3.040 -8.322 1.00 92.38 93 GLY A N 1
ATOM 743 C CA . GLY A 1 93 ? 12.823 -2.906 -8.572 1.00 92.38 93 GLY A CA 1
ATOM 744 C C . GLY A 1 93 ? 13.467 -4.211 -9.040 1.00 92.38 93 GLY A C 1
ATOM 745 O O . GLY A 1 93 ? 14.294 -4.188 -9.946 1.00 92.38 93 GLY A O 1
ATOM 746 N N . LEU A 1 94 ? 13.048 -5.353 -8.489 1.00 94.62 94 LEU A N 1
ATOM 747 C CA . LEU A 1 94 ? 13.521 -6.673 -8.911 1.00 94.62 94 LEU A CA 1
ATOM 748 C C . LEU A 1 94 ? 12.973 -7.079 -10.288 1.00 94.62 94 LEU A C 1
ATOM 750 O O . LEU A 1 94 ? 13.660 -7.754 -11.052 1.00 94.62 94 LEU A O 1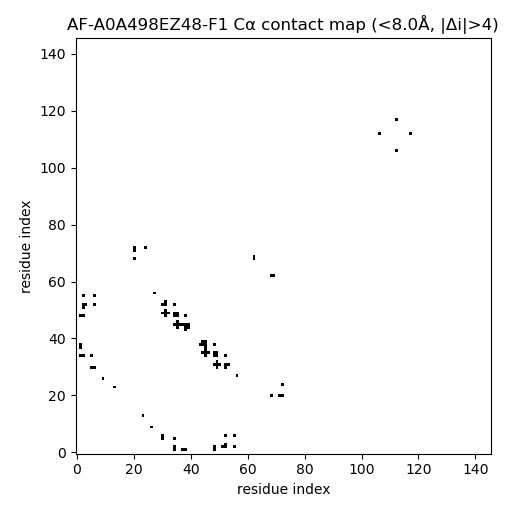
ATOM 754 N N . GLN A 1 95 ? 11.749 -6.665 -10.622 1.00 91.81 95 GLN A N 1
ATOM 755 C CA . GLN A 1 95 ? 11.142 -6.925 -11.932 1.00 91.81 95 GLN A CA 1
ATOM 756 C C . GLN A 1 95 ? 11.730 -6.039 -13.042 1.00 91.81 95 GLN A C 1
ATOM 758 O O . GLN A 1 95 ? 11.745 -6.447 -14.204 1.00 91.81 95 GLN A O 1
ATOM 763 N N . LEU A 1 96 ? 12.255 -4.859 -12.699 1.00 88.38 96 LEU A N 1
ATOM 764 C CA . LEU A 1 96 ? 12.744 -3.863 -13.655 1.00 88.38 96 LEU A CA 1
ATOM 765 C C . LEU A 1 96 ? 13.839 -4.404 -14.604 1.00 88.38 96 LEU A C 1
ATOM 767 O O . LEU A 1 96 ? 13.664 -4.262 -15.816 1.00 88.38 96 LEU A O 1
ATOM 771 N N . PRO A 1 97 ? 14.907 -5.092 -14.144 1.00 85.31 97 PRO A N 1
ATOM 772 C CA . PRO A 1 97 ? 15.892 -5.708 -15.037 1.00 85.31 97 PRO A CA 1
ATOM 773 C C . PRO A 1 97 ? 15.287 -6.743 -15.992 1.00 85.31 97 PRO A C 1
ATOM 775 O O . PRO A 1 97 ? 15.688 -6.822 -17.151 1.00 85.31 97 PRO A O 1
ATOM 778 N N . GLY A 1 98 ? 14.309 -7.528 -15.524 1.00 84.94 98 GLY A N 1
ATOM 779 C CA . GLY A 1 98 ? 13.612 -8.516 -16.351 1.00 84.94 98 GLY A CA 1
ATOM 780 C C . GLY A 1 98 ? 12.830 -7.862 -17.488 1.00 84.94 98 GLY A C 1
ATOM 781 O O . GLY A 1 98 ? 12.926 -8.296 -18.634 1.00 84.94 98 GLY A O 1
ATOM 782 N N . ILE A 1 99 ? 12.125 -6.769 -17.188 1.00 83.44 99 ILE A N 1
ATOM 783 C CA . ILE A 1 99 ? 11.374 -5.983 -18.175 1.00 83.44 99 ILE A CA 1
ATOM 784 C C . ILE A 1 99 ? 12.327 -5.339 -19.192 1.00 83.44 99 ILE A C 1
ATOM 786 O O . ILE A 1 99 ? 12.067 -5.402 -20.395 1.00 83.44 99 ILE A O 1
ATOM 790 N N . LEU A 1 100 ? 13.453 -4.775 -18.739 1.00 79.12 100 LEU A N 1
ATOM 791 C CA . LEU A 1 100 ? 14.461 -4.184 -19.628 1.00 79.12 100 LEU A CA 1
ATOM 792 C C . LEU A 1 100 ? 15.073 -5.227 -20.571 1.00 79.12 100 LEU A C 1
ATOM 794 O O . LEU A 1 100 ? 15.128 -4.992 -21.775 1.00 79.12 100 LEU A O 1
ATOM 798 N N . ASN A 1 101 ? 15.469 -6.394 -20.056 1.00 77.38 101 ASN A N 1
ATOM 799 C CA . ASN A 1 101 ? 16.055 -7.463 -20.869 1.00 77.38 101 ASN A CA 1
ATOM 800 C C . ASN A 1 101 ? 15.057 -8.047 -21.878 1.00 77.38 101 ASN A C 1
ATOM 802 O O . ASN A 1 101 ? 15.424 -8.289 -23.025 1.00 77.38 101 ASN A O 1
ATOM 806 N N . PHE A 1 102 ? 13.795 -8.243 -21.481 1.00 73.75 102 PHE A N 1
ATOM 807 C CA . PHE A 1 102 ? 12.732 -8.705 -22.383 1.00 73.75 102 PHE A CA 1
ATOM 808 C C . PHE A 1 102 ? 12.460 -7.702 -23.510 1.00 73.75 102 PHE A C 1
ATOM 810 O O . PHE A 1 102 ? 12.256 -8.096 -24.657 1.00 73.75 102 PHE A O 1
ATOM 817 N N . THR A 1 103 ? 12.504 -6.408 -23.187 1.00 67.44 103 THR A N 1
ATOM 818 C CA . THR A 1 103 ? 12.276 -5.324 -24.146 1.00 67.44 103 THR A CA 1
ATOM 819 C C . THR A 1 103 ? 13.450 -5.194 -25.116 1.00 67.44 103 THR A C 1
ATOM 821 O O . THR A 1 103 ? 13.238 -5.218 -26.322 1.00 67.44 103 THR A O 1
ATOM 824 N N . VAL A 1 104 ? 14.694 -5.154 -24.621 1.00 63.12 104 VAL A N 1
ATOM 825 C CA . VAL A 1 104 ? 15.905 -5.077 -25.461 1.00 63.12 104 VAL A CA 1
ATOM 826 C C . VAL A 1 104 ? 16.090 -6.351 -26.294 1.00 63.12 104 VAL A C 1
ATOM 828 O O . VAL A 1 104 ? 16.411 -6.256 -27.473 1.00 63.12 104 VAL A O 1
ATOM 831 N N . GLY A 1 105 ? 15.811 -7.539 -25.750 1.00 60.19 105 GLY A N 1
ATOM 832 C CA . GLY A 1 105 ? 15.906 -8.803 -26.491 1.00 60.19 105 GLY A CA 1
ATOM 833 C C . GLY A 1 105 ? 14.940 -8.917 -27.681 1.00 60.19 105 GLY A C 1
ATOM 834 O O 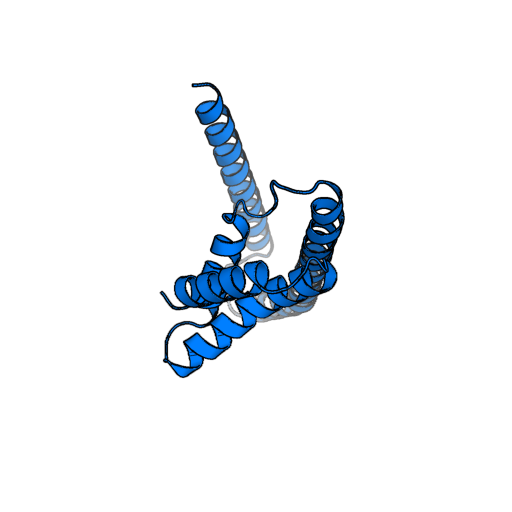. GLY A 1 105 ? 15.249 -9.612 -28.644 1.00 60.19 105 GLY A O 1
ATOM 835 N N . GLN A 1 106 ? 13.806 -8.205 -27.660 1.00 53.66 106 GLN A N 1
ATOM 836 C CA . GLN A 1 106 ? 12.841 -8.159 -28.772 1.00 53.66 106 GLN A CA 1
ATOM 837 C C . GLN A 1 106 ? 13.095 -7.039 -29.789 1.00 53.66 106 GLN A C 1
ATOM 839 O O . GLN A 1 106 ? 12.582 -7.111 -30.905 1.00 53.66 106 GLN A O 1
ATOM 844 N N . THR A 1 107 ? 13.952 -6.060 -29.477 1.00 52.38 107 THR A N 1
ATOM 845 C CA . THR A 1 107 ? 14.378 -5.027 -30.449 1.00 52.38 107 THR A CA 1
ATOM 846 C C . THR A 1 107 ? 15.214 -5.580 -31.612 1.00 52.38 107 THR A C 1
ATOM 848 O O . THR A 1 107 ? 15.493 -4.862 -32.567 1.00 52.38 107 THR A O 1
ATOM 851 N N . GLY A 1 108 ? 15.577 -6.868 -31.583 1.00 50.12 108 GLY A N 1
ATOM 852 C CA . GLY A 1 108 ? 16.192 -7.556 -32.719 1.00 50.12 108 GLY A CA 1
ATOM 853 C C . GLY A 1 108 ? 15.236 -7.863 -33.882 1.00 50.12 108 GLY A C 1
ATOM 854 O O . GLY A 1 108 ? 15.719 -8.210 -34.956 1.00 50.12 108 GLY A O 1
ATOM 855 N N . ILE A 1 109 ? 13.910 -7.753 -33.696 1.00 53.75 109 ILE A N 1
ATOM 856 C CA . ILE A 1 109 ? 12.906 -8.128 -34.715 1.00 53.75 109 ILE A CA 1
ATOM 857 C C . ILE A 1 109 ? 12.207 -6.902 -35.332 1.00 53.75 109 ILE A C 1
ATOM 859 O O . ILE A 1 109 ? 11.802 -6.971 -36.489 1.00 53.75 109 ILE A O 1
ATOM 863 N N . ASP A 1 110 ? 12.137 -5.763 -34.632 1.00 51.38 110 ASP A N 1
ATOM 864 C CA . ASP A 1 110 ? 11.482 -4.547 -35.134 1.00 51.38 110 ASP A CA 1
ATOM 865 C C . ASP A 1 110 ? 12.324 -3.291 -34.852 1.00 51.38 110 ASP A C 1
ATOM 867 O O . ASP A 1 110 ? 12.446 -2.822 -33.720 1.00 51.38 110 ASP A O 1
ATOM 871 N N . HIS A 1 111 ? 12.905 -2.7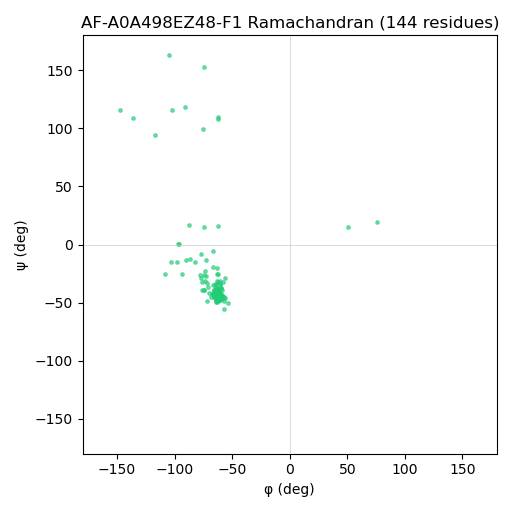18 -35.907 1.00 55.62 111 HIS A N 1
ATOM 872 C CA . HIS A 1 111 ? 13.792 -1.543 -35.877 1.00 55.62 111 HIS A CA 1
ATOM 873 C C . HIS A 1 111 ? 13.044 -0.210 -35.631 1.00 55.62 111 HIS A C 1
ATOM 875 O O . HIS A 1 111 ? 13.569 0.866 -35.910 1.00 55.62 111 HIS A O 1
ATOM 881 N N . SER A 1 112 ? 11.792 -0.269 -35.169 1.00 57.41 112 SER A N 1
ATOM 882 C CA . SER A 1 112 ? 10.852 0.858 -35.125 1.00 57.41 112 SER A CA 1
ATOM 883 C C . SER A 1 112 ? 10.676 1.476 -33.733 1.00 57.41 112 SER A C 1
ATOM 885 O O . SER A 1 112 ? 10.194 2.603 -33.634 1.00 57.41 112 SER A O 1
ATOM 887 N N . ILE A 1 113 ? 11.103 0.799 -32.658 1.00 60.94 113 ILE A N 1
ATOM 888 C CA . ILE A 1 113 ? 10.943 1.286 -31.279 1.00 60.94 113 ILE A CA 1
ATOM 889 C C . ILE A 1 113 ? 12.324 1.506 -30.659 1.00 60.94 113 ILE A C 1
ATOM 891 O O . ILE A 1 113 ? 12.951 0.594 -30.122 1.00 60.94 113 ILE A O 1
ATOM 895 N N . SER A 1 114 ? 12.816 2.740 -30.751 1.00 71.19 114 SER A N 1
ATOM 896 C CA . SER A 1 114 ? 14.087 3.144 -30.153 1.00 71.19 114 SER A CA 1
ATOM 897 C C . SER A 1 114 ? 13.970 3.301 -28.632 1.00 71.19 114 SER A C 1
ATOM 899 O O . SER A 1 114 ? 12.914 3.652 -28.09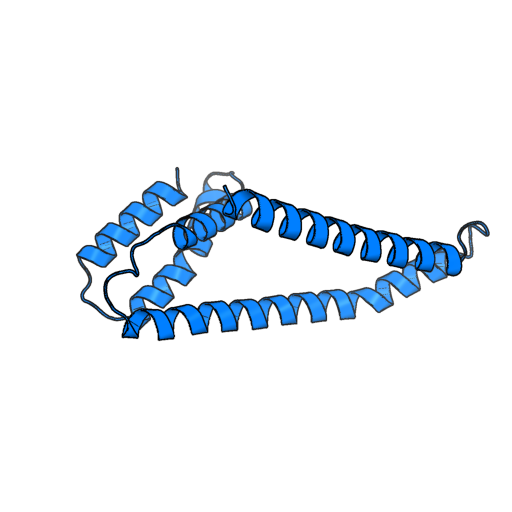5 1.00 71.19 114 SER A O 1
ATOM 901 N N . LEU A 1 115 ? 15.089 3.105 -27.927 1.00 72.00 115 LEU A N 1
ATOM 902 C CA . LEU A 1 115 ? 15.199 3.299 -26.474 1.00 72.00 115 LEU A CA 1
ATOM 903 C C . LEU A 1 115 ? 14.783 4.723 -26.046 1.00 72.00 115 LEU A C 1
ATOM 905 O O . LEU A 1 115 ? 14.233 4.923 -24.964 1.00 72.00 115 LEU A O 1
ATOM 909 N N . GLU A 1 116 ? 14.958 5.696 -26.943 1.00 78.19 116 GLU A N 1
ATOM 910 C CA . GLU A 1 116 ? 14.521 7.087 -26.787 1.00 78.19 116 GLU A CA 1
ATOM 911 C C . GLU A 1 116 ? 12.997 7.222 -26.694 1.00 78.19 116 GLU A C 1
ATOM 913 O O . GLU A 1 116 ? 12.492 7.985 -25.872 1.00 78.19 116 GLU A O 1
ATOM 918 N N . THR A 1 117 ? 12.251 6.446 -27.485 1.00 79.69 117 THR A N 1
ATOM 919 C CA . THR A 1 117 ? 10.782 6.497 -27.498 1.00 79.69 117 THR A CA 1
ATOM 920 C C . THR A 1 117 ? 10.215 5.904 -26.205 1.00 79.69 117 THR A C 1
ATOM 922 O O . THR A 1 117 ? 9.261 6.425 -25.630 1.00 79.69 117 THR A O 1
ATOM 925 N N . LEU A 1 118 ? 10.852 4.851 -25.687 1.00 80.69 118 LEU A N 1
ATOM 926 C CA . LEU A 1 118 ? 10.517 4.242 -24.397 1.00 80.69 118 LEU A CA 1
ATOM 927 C C . LEU A 1 118 ? 10.771 5.199 -23.226 1.00 80.69 118 LEU A C 1
ATOM 929 O O . LEU A 1 118 ? 9.903 5.367 -22.367 1.00 80.69 118 LEU A O 1
ATOM 933 N N . LEU A 1 119 ? 11.918 5.884 -23.223 1.00 83.88 119 LEU A N 1
ATOM 934 C CA . LEU A 1 119 ? 12.203 6.939 -22.249 1.00 83.88 119 LEU A CA 1
ATOM 935 C C . LEU A 1 119 ? 11.204 8.097 -22.360 1.00 83.88 119 LEU A C 1
ATOM 937 O O . LE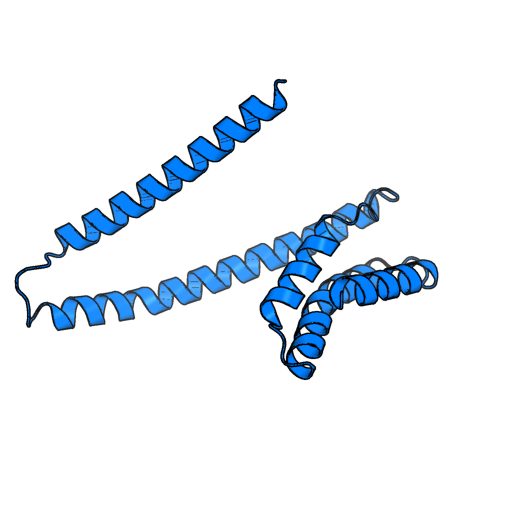U A 1 119 ? 10.725 8.579 -21.333 1.00 83.88 119 LEU A O 1
ATOM 941 N N . ALA A 1 120 ? 10.829 8.500 -23.578 1.00 88.69 120 ALA A N 1
ATOM 942 C CA . ALA A 1 120 ? 9.813 9.526 -23.789 1.00 88.69 120 ALA A CA 1
ATOM 943 C C . ALA A 1 120 ? 8.463 9.120 -23.175 1.00 88.69 120 ALA A C 1
ATOM 945 O O . ALA A 1 120 ? 7.856 9.928 -22.473 1.00 88.69 120 ALA A O 1
ATOM 946 N N . TYR A 1 121 ? 8.021 7.867 -23.341 1.00 87.50 121 TYR A N 1
ATOM 947 C CA . TYR A 1 121 ? 6.804 7.373 -22.689 1.00 87.50 121 TYR A CA 1
ATOM 948 C C . TYR A 1 121 ? 6.888 7.427 -21.163 1.00 87.50 121 TYR A C 1
ATOM 950 O O . TYR A 1 121 ? 5.945 7.897 -20.525 1.00 87.50 121 TYR A O 1
ATOM 958 N N . VAL A 1 122 ? 8.007 7.003 -20.567 1.00 88.62 122 VAL A N 1
ATOM 959 C CA . VAL A 1 122 ? 8.203 7.072 -19.108 1.00 88.62 122 VAL A CA 1
ATOM 960 C C . VAL A 1 122 ? 8.092 8.516 -18.616 1.00 88.62 122 VAL A C 1
ATOM 962 O O . VAL A 1 122 ? 7.372 8.782 -17.652 1.00 88.62 122 VAL A O 1
ATOM 965 N N . VAL A 1 123 ? 8.747 9.456 -19.302 1.00 93.44 123 VAL A N 1
ATOM 966 C CA . VAL A 1 123 ? 8.697 10.887 -18.968 1.00 93.44 123 VAL A CA 1
ATOM 967 C C . VAL A 1 123 ? 7.273 11.428 -19.099 1.00 93.44 123 VAL A C 1
ATOM 969 O O . VAL A 1 123 ? 6.781 12.070 -18.171 1.00 93.44 123 VAL A O 1
ATOM 972 N N . ILE A 1 124 ? 6.579 11.138 -20.203 1.00 95.25 124 ILE A N 1
ATOM 973 C CA . ILE A 1 124 ? 5.204 11.601 -20.444 1.00 95.25 124 ILE A CA 1
ATOM 974 C C . ILE A 1 124 ? 4.251 11.071 -19.369 1.00 95.25 124 ILE A C 1
ATOM 976 O O . ILE A 1 124 ? 3.476 11.844 -18.804 1.00 95.25 124 ILE A O 1
ATOM 980 N N . ILE A 1 125 ? 4.322 9.777 -19.045 1.00 93.69 125 ILE A N 1
ATOM 981 C CA . ILE A 1 125 ? 3.484 9.163 -18.006 1.00 93.69 125 ILE A CA 1
ATOM 982 C C . ILE A 1 125 ? 3.787 9.796 -16.643 1.00 93.69 125 ILE A C 1
ATOM 984 O O . ILE A 1 125 ? 2.863 10.168 -15.921 1.00 93.69 125 ILE A O 1
ATOM 988 N N . TYR A 1 126 ? 5.064 9.982 -16.303 1.00 94.12 126 TYR A N 1
ATOM 989 C CA . TYR A 1 126 ? 5.470 10.600 -15.041 1.00 94.12 126 TYR A CA 1
ATOM 990 C C . TYR A 1 126 ? 4.947 12.039 -14.900 1.00 94.12 126 TYR A C 1
ATOM 992 O O . TYR A 1 126 ? 4.339 12.385 -13.883 1.00 94.12 126 TYR A O 1
ATOM 1000 N N . PHE A 1 127 ? 5.106 12.866 -15.939 1.00 96.19 127 PHE A N 1
ATOM 1001 C CA . PHE A 1 127 ? 4.564 14.227 -15.961 1.00 96.19 127 PHE A CA 1
ATOM 1002 C C . PHE A 1 127 ? 3.036 14.247 -15.908 1.00 96.19 127 PHE A C 1
ATOM 1004 O O . PHE A 1 127 ? 2.464 15.075 -15.198 1.00 96.19 127 PHE A O 1
ATOM 1011 N N . SER A 1 128 ? 2.370 13.323 -16.605 1.00 95.56 128 SER A N 1
ATOM 1012 C CA . SER A 1 128 ? 0.913 13.180 -16.561 1.00 95.56 128 SER A CA 1
ATOM 1013 C C . SER A 1 128 ? 0.422 12.882 -15.139 1.00 95.56 128 SER A C 1
ATOM 1015 O O . SER A 1 128 ? -0.473 13.565 -14.641 1.00 95.56 128 SER A O 1
ATOM 1017 N N . LEU A 1 129 ? 1.065 11.946 -14.432 1.00 95.19 129 LEU A N 1
ATOM 1018 C CA . LEU A 1 129 ? 0.734 11.619 -13.040 1.00 95.19 129 LEU A CA 1
ATOM 1019 C C . LEU A 1 129 ? 0.938 12.813 -12.094 1.00 95.19 129 LEU A C 1
ATOM 1021 O O . LEU A 1 129 ? 0.103 13.055 -11.218 1.00 95.19 129 LEU A O 1
ATOM 1025 N N . ILE A 1 130 ? 2.008 13.592 -12.282 1.00 94.81 130 ILE A N 1
ATOM 1026 C CA . ILE A 1 130 ? 2.239 14.831 -11.520 1.00 94.81 130 ILE A CA 1
ATOM 1027 C C . ILE A 1 130 ? 1.143 15.857 -11.804 1.00 94.81 130 ILE A C 1
ATOM 1029 O O . ILE A 1 130 ? 0.601 16.439 -10.864 1.00 94.81 130 ILE A O 1
ATOM 1033 N N . ALA A 1 131 ? 0.790 16.067 -13.073 1.00 95.94 131 ALA A N 1
ATOM 1034 C CA . ALA A 1 131 ? -0.254 17.009 -13.459 1.00 95.94 131 ALA A CA 1
ATOM 1035 C C . ALA A 1 131 ? -1.603 16.631 -12.828 1.00 95.94 131 ALA A C 1
ATOM 1037 O O . ALA A 1 131 ? -2.243 17.481 -12.211 1.00 95.94 131 ALA A O 1
ATOM 1038 N N . VAL A 1 132 ? -1.991 15.351 -12.885 1.00 96.62 132 VAL A N 1
ATOM 1039 C CA . VAL A 1 132 ? -3.205 14.840 -12.222 1.00 96.62 132 VAL A CA 1
ATOM 1040 C C . VAL A 1 132 ? -3.162 15.112 -10.717 1.00 96.62 132 VAL A C 1
ATOM 1042 O O . VAL A 1 132 ? -4.142 15.599 -10.149 1.00 96.62 132 VAL A O 1
ATOM 1045 N N . ARG A 1 133 ? -2.018 14.868 -10.064 1.00 93.38 133 ARG A N 1
ATOM 1046 C CA . ARG A 1 133 ? -1.842 15.145 -8.631 1.00 93.38 133 ARG A CA 1
ATOM 1047 C C . ARG A 1 133 ? -1.992 16.635 -8.307 1.00 93.38 133 ARG A C 1
ATOM 1049 O O . ARG A 1 133 ? -2.643 16.971 -7.321 1.00 93.38 133 ARG A O 1
ATOM 1056 N N . LEU A 1 134 ? -1.424 17.523 -9.124 1.00 93.88 134 LEU A N 1
ATOM 1057 C CA . LEU A 1 134 ? -1.527 18.977 -8.950 1.00 93.88 134 LEU A CA 1
ATOM 1058 C C . LEU A 1 134 ? -2.960 19.478 -9.145 1.00 93.88 134 LEU A C 1
ATOM 1060 O O . LEU A 1 134 ? -3.447 20.254 -8.324 1.00 93.88 134 LEU A O 1
ATOM 1064 N N . ILE A 1 135 ? -3.644 19.001 -10.187 1.00 95.06 135 ILE A N 1
ATOM 1065 C CA . ILE A 1 135 ? -5.046 19.339 -10.467 1.00 95.06 135 ILE A CA 1
ATOM 1066 C C . ILE A 1 135 ? -5.932 18.920 -9.293 1.00 95.06 135 ILE A C 1
ATOM 1068 O O . ILE A 1 135 ? -6.751 19.709 -8.824 1.00 95.06 135 ILE A O 1
ATOM 1072 N N . TRP A 1 136 ? -5.735 17.706 -8.775 1.00 94.25 136 TRP A N 1
ATOM 1073 C CA . TRP A 1 136 ? -6.493 17.200 -7.633 1.00 94.25 136 TRP A CA 1
ATOM 1074 C C . TRP A 1 136 ? -6.283 18.041 -6.366 1.00 94.25 136 TRP A C 1
ATOM 1076 O O . TRP A 1 136 ? -7.249 18.418 -5.701 1.00 94.25 136 TRP A O 1
ATOM 1086 N N . LEU A 1 137 ? -5.033 18.397 -6.052 1.00 91.44 137 LEU A N 1
ATOM 1087 C CA . LEU A 1 137 ? -4.714 19.264 -4.912 1.00 91.44 137 LEU A CA 1
ATOM 1088 C C . LEU A 1 137 ? -5.316 20.665 -5.064 1.00 91.44 137 LEU A C 1
ATOM 1090 O O . LEU A 1 137 ? -5.821 21.232 -4.092 1.00 91.44 137 LEU A O 1
ATOM 1094 N N . TRP A 1 138 ? -5.283 21.218 -6.276 1.00 92.69 138 TRP A N 1
ATOM 1095 C CA . TRP A 1 138 ? -5.882 22.515 -6.568 1.00 92.69 138 TRP A CA 1
ATOM 1096 C C . TRP A 1 138 ? -7.405 22.489 -6.386 1.00 92.69 138 TRP A C 1
ATOM 1098 O O . TRP A 1 138 ? -7.946 23.354 -5.698 1.00 92.69 138 TRP A O 1
ATOM 1108 N N . LEU A 1 139 ? -8.081 21.457 -6.905 1.00 92.19 139 LEU A N 1
ATOM 1109 C CA . LEU A 1 139 ? -9.523 21.251 -6.728 1.00 92.19 139 LEU A CA 1
ATOM 1110 C C . LEU A 1 139 ? -9.915 21.141 -5.251 1.00 92.19 139 LEU A C 1
ATOM 1112 O O . LEU A 1 139 ? -10.858 21.800 -4.818 1.00 92.19 139 LEU A O 1
ATOM 1116 N N . MET A 1 140 ? -9.175 20.355 -4.460 1.00 89.62 140 MET A N 1
ATOM 1117 C CA . MET A 1 140 ? -9.420 20.234 -3.017 1.00 89.62 140 MET A CA 1
ATOM 1118 C C . MET A 1 140 ? -9.266 21.573 -2.294 1.00 89.62 140 MET A C 1
ATOM 1120 O O . MET A 1 140 ? -10.079 21.907 -1.432 1.00 89.62 140 MET A O 1
ATOM 1124 N N . LYS A 1 141 ? -8.245 22.358 -2.655 1.00 85.94 141 LYS A N 1
ATOM 1125 C CA . LYS A 1 141 ? -8.019 23.680 -2.067 1.00 85.94 141 LYS A CA 1
ATOM 1126 C C . LYS A 1 141 ? -9.164 24.640 -2.393 1.00 85.94 141 LYS A C 1
ATOM 1128 O O . LYS A 1 141 ? -9.666 25.288 -1.478 1.00 85.94 141 LYS A O 1
ATOM 1133 N N . VAL A 1 142 ? -9.600 24.701 -3.653 1.00 86.38 142 VAL A N 1
ATOM 1134 C CA . VAL A 1 142 ? -10.726 25.549 -4.088 1.00 86.38 142 VAL A CA 1
ATOM 1135 C C . VAL A 1 142 ? -12.031 25.142 -3.401 1.00 86.38 142 VAL A C 1
ATOM 1137 O O . VAL A 1 142 ? -12.727 26.006 -2.882 1.00 86.38 142 VAL A O 1
ATOM 1140 N N . GLY A 1 143 ? -12.325 23.841 -3.315 1.00 75.19 143 GLY A N 1
ATOM 1141 C CA . GLY A 1 143 ? -13.542 23.340 -2.665 1.00 75.19 143 GLY A CA 1
ATOM 1142 C C . GLY A 1 143 ? -13.599 23.563 -1.148 1.00 75.19 143 GLY A C 1
ATOM 1143 O O . GLY A 1 143 ? -14.680 23.523 -0.579 1.00 75.19 143 GLY A O 1
ATOM 1144 N N . SER A 1 144 ? -12.459 23.800 -0.487 1.00 62.19 144 SER A N 1
ATOM 1145 C CA . SER A 1 144 ? -12.399 24.134 0.948 1.00 62.19 144 SER A CA 1
ATOM 1146 C C . SER A 1 144 ? -12.562 25.627 1.260 1.00 62.19 144 SER A C 1
ATOM 1148 O O . SER A 1 144 ? -12.711 25.988 2.424 1.00 62.19 144 SER A O 1
ATOM 1150 N N . ALA A 1 145 ? -12.481 26.489 0.240 1.00 57.88 145 ALA A N 1
ATOM 1151 C CA . ALA A 1 145 ? -12.510 27.948 0.375 1.00 57.88 145 ALA A CA 1
ATOM 1152 C C . ALA A 1 145 ? -13.907 28.568 0.141 1.00 57.88 145 ALA A C 1
ATOM 1154 O O . ALA A 1 145 ? -14.049 29.787 0.232 1.00 57.88 145 ALA A O 1
ATOM 1155 N N . THR A 1 146 ? -14.913 27.737 -0.141 1.00 46.72 146 THR A N 1
ATOM 1156 C CA . THR A 1 146 ? -16.354 28.054 -0.191 1.00 46.72 146 THR A CA 1
ATOM 1157 C C . THR A 1 146 ? -17.078 27.329 0.925 1.00 46.72 146 THR A C 1
ATOM 1159 O O . THR A 1 146 ? -17.933 27.968 1.574 1.00 46.72 146 THR A O 1
#

Solvent-accessible surface area (backbone atoms only — not comparable to full-atom values): 8300 Å² total; per-residue (Å²): 106,71,49,56,56,50,52,51,49,52,53,53,47,55,76,71,49,83,90,53,66,68,58,55,50,52,51,62,61,45,46,30,56,52,34,19,57,54,26,48,77,72,76,43,64,22,68,61,35,21,51,53,30,51,55,52,56,75,66,52,74,79,73,77,82,49,78,73,62,48,62,64,54,50,52,52,53,55,51,47,52,51,51,53,51,50,50,51,51,51,53,52,58,65,46,44,63,57,53,50,49,57,52,60,67,50,48,81,80,47,95,81,71,51,74,66,58,55,51,49,50,54,51,52,53,53,52,48,54,50,50,54,52,51,54,52,54,50,50,56,54,57,68,71,75,112

pLDDT: mean 77.22, std 15.65, range [46.72, 97.06]

Foldseek 3Di:
DLLVVVVVVVVVVVVVDDDDLVVVLVCLVVSLVVQLVVQVVVVHHSNVSSVVNNVVVVPPPVPPPDPVSVVVNVVVVVVVVVVVVVVVCVVVVVCVVVVVCVVVVCCVPPVPDDPVNVVVVVVVVVVVVVVVVVVVVVVVVVVVVD